Protein AF-A0A5D2Q0L9-F1 (afdb_monomer)

Solvent-accessible surface area (backbone atoms only — not comparable to full-atom values): 6930 Å² total; per-residue (Å²): 130,83,54,75,60,53,60,51,21,51,54,50,33,52,55,51,53,53,49,56,69,64,43,80,81,58,96,72,88,85,66,66,74,67,60,72,71,44,56,70,69,55,52,52,52,51,48,35,54,51,36,43,51,46,50,54,54,55,56,68,32,72,70,46,37,52,52,50,48,52,51,51,50,52,52,46,62,64,48,70,70,57,79,81,79,84,85,81,45,91,82,41,83,88,64,48,57,90,74,60,59,72,94,75,59,69,80,81,80,82,126

Foldseek 3Di:
DDDPQLVVLVVVLVVVLVVVVVCPPPPDDDPPPPVVPDDSVVSSVVSSVVSSVVSVVQCPPPVNVVVVVVVVVVVVVVCVPVPPDDDDDCPDPPDHPVVDDPVNDDPPDDD

Structure (mmCIF, N/CA/C/O backbone):
data_AF-A0A5D2Q0L9-F1
#
_entry.id   AF-A0A5D2Q0L9-F1
#
loop_
_atom_site.group_PDB
_atom_site.id
_atom_site.type_symbol
_atom_site.label_atom_id
_atom_site.label_alt_id
_atom_site.label_comp_id
_atom_site.label_asym_id
_atom_site.label_entity_id
_atom_site.label_seq_id
_atom_site.pdbx_PDB_ins_code
_atom_site.Cartn_x
_atom_site.Cartn_y
_atom_site.Cartn_z
_atom_site.occupancy
_atom_site.B_iso_or_equiv
_atom_site.auth_seq_id
_atom_site.auth_comp_id
_atom_site.auth_asym_id
_atom_site.auth_atom_id
_atom_site.pdbx_PDB_model_num
ATOM 1 N N . MET A 1 1 ? 4.403 -14.313 7.072 1.00 41.31 1 MET A N 1
ATOM 2 C CA . MET A 1 1 ? 3.489 -13.152 7.032 1.00 41.31 1 MET A CA 1
ATOM 3 C C . MET A 1 1 ? 4.179 -12.087 6.202 1.00 41.31 1 MET A C 1
ATOM 5 O O . MET A 1 1 ? 5.237 -11.638 6.617 1.00 41.31 1 MET A O 1
ATOM 9 N N . ALA A 1 2 ? 3.686 -11.788 4.998 1.00 47.69 2 ALA A N 1
ATOM 10 C CA . ALA A 1 2 ? 4.291 -10.752 4.162 1.00 47.69 2 ALA A CA 1
ATOM 11 C C . ALA A 1 2 ? 4.197 -9.409 4.896 1.00 47.69 2 ALA A C 1
ATOM 13 O O . ALA A 1 2 ? 3.126 -9.050 5.389 1.00 47.69 2 ALA A O 1
ATOM 14 N N . HIS A 1 3 ? 5.312 -8.693 5.016 1.00 67.50 3 HIS A N 1
ATOM 15 C CA . HIS A 1 3 ? 5.290 -7.369 5.625 1.00 67.50 3 HIS A CA 1
ATOM 16 C C . HIS A 1 3 ? 4.474 -6.448 4.700 1.00 67.50 3 HIS A C 1
ATOM 18 O O . HIS A 1 3 ? 4.724 -6.459 3.496 1.00 67.50 3 HIS A O 1
ATOM 24 N N . PRO A 1 4 ? 3.514 -5.646 5.197 1.00 76.44 4 PRO A N 1
ATOM 25 C CA . PRO A 1 4 ? 2.666 -4.797 4.348 1.00 76.44 4 PRO A CA 1
ATOM 26 C C . PRO A 1 4 ? 3.476 -3.887 3.405 1.00 76.44 4 PRO A C 1
ATOM 28 O O . PRO A 1 4 ? 3.060 -3.619 2.281 1.00 76.44 4 PRO A O 1
ATOM 31 N N . LEU A 1 5 ? 4.690 -3.512 3.817 1.00 83.50 5 LEU A N 1
ATOM 32 C CA . LEU A 1 5 ? 5.646 -2.753 3.013 1.00 83.50 5 LEU A CA 1
ATOM 33 C C . LEU A 1 5 ? 6.159 -3.516 1.779 1.00 83.50 5 LEU A C 1
ATOM 35 O O . LEU A 1 5 ? 6.398 -2.896 0.748 1.00 83.50 5 LEU A O 1
ATOM 39 N N . GLN A 1 6 ? 6.307 -4.842 1.858 1.00 85.88 6 GLN A N 1
ATOM 40 C CA . GLN A 1 6 ? 6.757 -5.673 0.735 1.00 85.88 6 GLN A CA 1
ATOM 41 C C . GLN A 1 6 ? 5.704 -5.730 -0.370 1.00 85.88 6 GLN A C 1
ATOM 43 O O . GLN A 1 6 ? 6.040 -5.603 -1.542 1.00 85.88 6 GLN A O 1
ATOM 48 N N . VAL A 1 7 ? 4.421 -5.852 -0.010 1.00 89.56 7 VAL A N 1
ATOM 49 C CA . VAL A 1 7 ? 3.323 -5.861 -0.994 1.00 89.56 7 VAL A CA 1
ATOM 50 C C . VAL A 1 7 ? 3.294 -4.547 -1.776 1.00 89.56 7 VAL A C 1
ATOM 52 O O . VAL A 1 7 ? 3.135 -4.546 -2.995 1.00 89.56 7 VAL A O 1
ATOM 55 N N . TRP A 1 8 ? 3.511 -3.428 -1.083 1.00 89.31 8 TRP A N 1
ATOM 56 C CA . TRP A 1 8 ? 3.571 -2.110 -1.706 1.00 89.31 8 TRP A CA 1
ATOM 57 C C . TRP A 1 8 ? 4.808 -1.977 -2.596 1.00 89.31 8 TRP A C 1
ATOM 59 O O . TRP A 1 8 ? 4.674 -1.623 -3.765 1.00 89.31 8 TRP A O 1
ATOM 69 N N . ALA A 1 9 ? 5.994 -2.321 -2.088 1.00 92.31 9 ALA A N 1
ATOM 70 C CA . ALA A 1 9 ? 7.235 -2.268 -2.858 1.00 92.31 9 ALA A CA 1
ATOM 71 C C . ALA A 1 9 ? 7.141 -3.074 -4.163 1.00 92.31 9 ALA A C 1
ATOM 73 O O . ALA A 1 9 ? 7.451 -2.543 -5.227 1.00 92.31 9 ALA A O 1
ATOM 74 N N . VAL A 1 10 ? 6.631 -4.306 -4.101 1.00 92.44 10 VAL A N 1
ATOM 75 C CA . VAL A 1 10 ? 6.429 -5.161 -5.280 1.00 92.44 10 VAL A CA 1
ATOM 76 C C . VAL A 1 10 ? 5.413 -4.546 -6.246 1.00 92.44 10 VAL A C 1
ATOM 78 O O . VAL A 1 10 ? 5.683 -4.468 -7.443 1.00 92.44 10 VAL A O 1
ATOM 81 N N . GLY A 1 11 ? 4.274 -4.045 -5.757 1.00 93.62 11 GLY A N 1
ATOM 82 C CA . GLY A 1 11 ? 3.259 -3.415 -6.609 1.00 93.62 11 GLY A CA 1
ATOM 83 C C . GLY A 1 11 ? 3.790 -2.200 -7.379 1.00 93.62 11 GLY A C 1
ATOM 84 O O . GLY A 1 11 ? 3.581 -2.080 -8.590 1.00 93.62 11 GLY A O 1
ATOM 85 N N . PHE A 1 12 ? 4.539 -1.325 -6.702 1.00 93.25 12 PHE A N 1
ATOM 86 C CA . PHE A 1 12 ? 5.187 -0.178 -7.342 1.00 93.25 12 PHE A CA 1
ATOM 87 C C . PHE A 1 12 ? 6.318 -0.600 -8.288 1.00 93.25 12 PHE A C 1
ATOM 89 O O . PHE A 1 12 ? 6.427 -0.028 -9.373 1.00 93.25 12 PHE A O 1
ATOM 96 N N . ALA A 1 13 ? 7.118 -1.613 -7.933 1.00 92.88 13 ALA A N 1
ATOM 97 C CA . ALA A 1 13 ? 8.173 -2.135 -8.800 1.00 92.88 13 ALA A CA 1
ATOM 98 C C . ALA A 1 13 ? 7.590 -2.631 -10.128 1.00 92.88 13 ALA A C 1
ATOM 100 O O . ALA A 1 13 ? 8.044 -2.214 -11.191 1.00 92.88 13 ALA A O 1
ATOM 101 N N . VAL A 1 14 ? 6.512 -3.422 -10.077 1.00 94.00 14 VAL A N 1
ATOM 102 C CA . VAL A 1 14 ? 5.805 -3.914 -11.269 1.00 94.00 14 VAL A CA 1
ATOM 103 C C . VAL A 1 14 ? 5.294 -2.756 -12.131 1.00 94.00 14 VAL A C 1
ATOM 105 O O . VAL A 1 14 ? 5.480 -2.767 -13.348 1.00 94.00 14 VAL A O 1
ATOM 108 N N . ALA A 1 15 ? 4.680 -1.733 -11.529 1.00 93.06 15 ALA A N 1
ATOM 109 C CA . ALA A 1 15 ? 4.171 -0.577 -12.268 1.00 93.06 15 ALA A CA 1
ATOM 110 C C . ALA A 1 15 ? 5.293 0.229 -12.953 1.00 93.06 15 ALA A C 1
ATOM 112 O O . ALA A 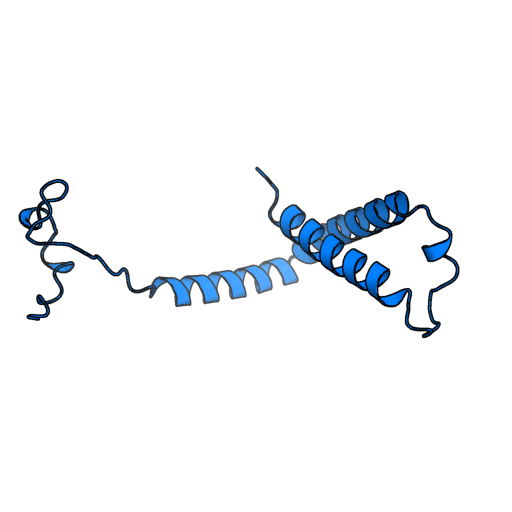1 15 ? 5.147 0.630 -14.112 1.00 93.06 15 ALA A O 1
ATOM 113 N N . ILE A 1 16 ? 6.420 0.439 -12.265 1.00 89.56 16 ILE A N 1
ATOM 114 C CA . ILE A 1 16 ? 7.588 1.153 -12.800 1.00 89.56 16 ILE A CA 1
ATOM 115 C C . ILE A 1 16 ? 8.235 0.351 -13.929 1.00 89.56 16 ILE A C 1
ATOM 117 O O . ILE A 1 16 ? 8.439 0.897 -15.012 1.00 89.56 16 ILE A O 1
ATOM 121 N N . LEU A 1 17 ? 8.498 -0.941 -13.720 1.00 88.62 17 LEU A N 1
ATOM 122 C CA . LEU A 1 17 ? 9.098 -1.819 -14.730 1.00 88.62 17 LEU A CA 1
ATOM 123 C C . LEU A 1 17 ? 8.208 -1.927 -15.973 1.00 88.62 17 LEU A C 1
ATOM 125 O O . LEU A 1 17 ? 8.695 -1.827 -17.098 1.00 88.62 17 LEU A O 1
ATOM 129 N N . LYS A 1 18 ? 6.885 -2.022 -15.787 1.00 89.00 18 LYS A N 1
ATOM 130 C CA . LYS A 1 18 ? 5.917 -1.989 -16.890 1.00 89.00 18 LYS A CA 1
ATOM 131 C C . LYS A 1 18 ? 5.987 -0.678 -17.676 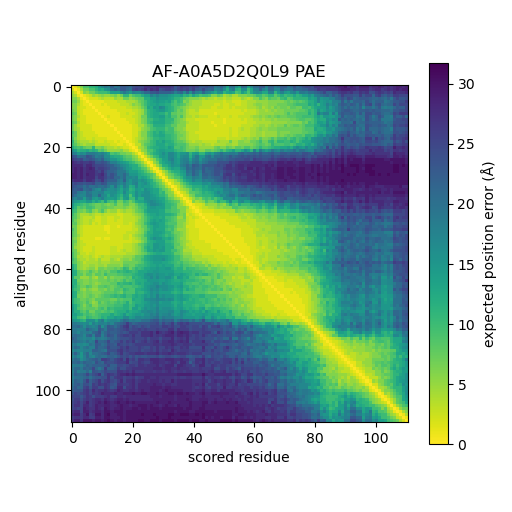1.00 89.00 18 LYS A C 1
ATOM 133 O O . LYS A 1 18 ? 5.949 -0.705 -18.905 1.00 89.00 18 LYS A O 1
ATOM 138 N N . LYS A 1 19 ? 6.101 0.465 -16.990 1.00 86.31 19 LYS A N 1
ATOM 139 C CA . LYS A 1 19 ? 6.228 1.777 -17.639 1.00 86.31 19 LYS A CA 1
ATOM 140 C C . LYS A 1 19 ? 7.536 1.897 -18.420 1.00 86.31 19 LYS A C 1
ATOM 142 O O . LYS A 1 19 ? 7.509 2.396 -19.541 1.00 86.31 19 LYS A O 1
ATOM 147 N N . LEU A 1 20 ? 8.647 1.427 -17.852 1.00 79.69 20 LEU A N 1
ATOM 148 C CA . LEU A 1 20 ? 9.949 1.419 -18.521 1.00 79.69 2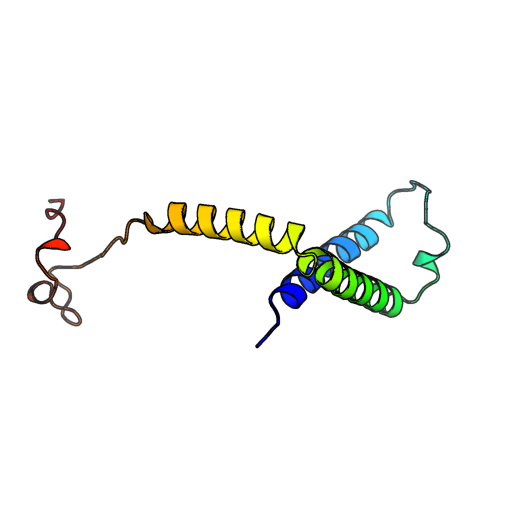0 LEU A CA 1
ATOM 149 C C . LEU A 1 20 ? 9.886 0.588 -19.805 1.00 79.69 20 LEU A C 1
ATOM 151 O O . LEU A 1 20 ? 10.184 1.116 -20.866 1.00 79.69 20 LEU A O 1
ATOM 155 N N . ASN A 1 21 ? 9.351 -0.634 -19.742 1.00 75.56 21 ASN A N 1
ATOM 156 C CA . ASN A 1 21 ? 9.200 -1.490 -20.923 1.00 75.56 21 ASN A CA 1
ATOM 157 C C . ASN A 1 21 ? 8.255 -0.910 -21.991 1.00 75.56 21 ASN A C 1
ATOM 159 O O . ASN A 1 21 ? 8.443 -1.157 -23.180 1.00 75.56 21 ASN A O 1
ATOM 163 N N . SER A 1 22 ? 7.250 -0.123 -21.595 1.00 73.19 22 SER A N 1
ATOM 164 C CA . SER A 1 22 ? 6.339 0.547 -22.532 1.00 73.19 22 SER A CA 1
ATOM 165 C C . SER A 1 22 ? 6.958 1.766 -23.228 1.00 73.19 22 SER A C 1
ATOM 167 O O . SER A 1 22 ? 6.500 2.133 -24.309 1.00 73.19 22 SER A O 1
ATOM 169 N N . ASN A 1 23 ? 7.957 2.420 -22.624 1.00 61.69 23 ASN A N 1
ATOM 170 C CA . ASN A 1 23 ? 8.543 3.663 -23.140 1.00 61.69 23 ASN A CA 1
ATOM 171 C C . ASN A 1 23 ? 9.667 3.427 -24.165 1.00 61.69 23 ASN A C 1
ATOM 173 O O . ASN A 1 23 ? 10.125 4.378 -24.791 1.00 61.69 23 ASN A O 1
ATOM 177 N N . ASN A 1 24 ? 10.037 2.168 -24.417 1.00 57.12 24 ASN A N 1
ATOM 178 C CA . ASN A 1 24 ? 11.038 1.756 -25.412 1.00 57.12 24 ASN A CA 1
ATOM 179 C C . ASN A 1 24 ? 10.675 2.163 -26.862 1.00 57.12 24 ASN A C 1
ATOM 181 O O . ASN A 1 24 ? 11.497 2.033 -27.764 1.00 57.12 24 ASN A O 1
ATOM 185 N N . GLY A 1 25 ? 9.449 2.650 -27.103 1.00 51.22 25 GLY A N 1
ATOM 186 C CA . GLY A 1 25 ? 9.007 3.230 -28.378 1.00 51.22 25 GLY A CA 1
ATOM 187 C C . GLY A 1 25 ? 9.004 4.766 -28.444 1.00 51.22 25 GLY A C 1
ATOM 188 O O . GLY A 1 25 ? 8.839 5.314 -29.532 1.00 51.22 25 GLY A O 1
ATOM 189 N N . SER A 1 26 ? 9.184 5.483 -27.326 1.00 51.22 26 SER A N 1
ATOM 190 C CA . SER A 1 26 ? 9.080 6.949 -27.272 1.00 51.22 26 SER A CA 1
ATOM 191 C C . SER A 1 26 ? 10.410 7.588 -26.886 1.00 51.22 26 SER A C 1
ATOM 193 O O . SER A 1 26 ? 10.831 7.578 -25.734 1.00 51.22 26 SER A O 1
ATOM 195 N N . LYS A 1 27 ? 11.046 8.193 -27.889 1.00 50.47 27 LY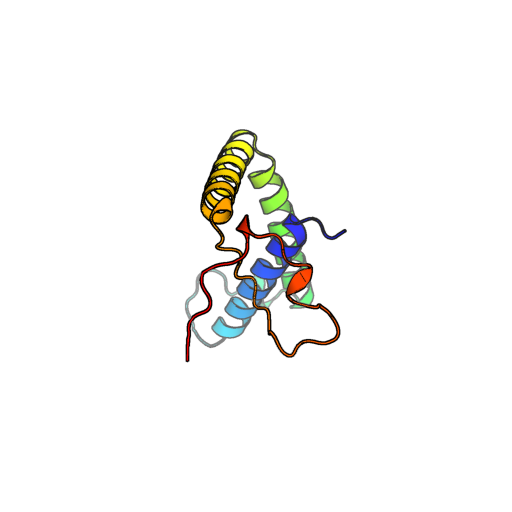S A N 1
ATOM 196 C CA . LYS A 1 27 ? 12.287 8.966 -27.808 1.00 50.47 27 LYS A CA 1
ATOM 197 C C . LYS A 1 27 ? 12.073 10.245 -26.985 1.00 50.47 27 LYS A C 1
ATOM 199 O O . LYS A 1 27 ? 11.865 11.314 -27.548 1.00 50.47 27 LYS A O 1
ATOM 204 N N . ASN A 1 28 ? 12.121 10.171 -25.662 1.00 47.09 28 ASN A N 1
ATOM 205 C CA . ASN A 1 28 ? 12.312 11.349 -24.819 1.00 47.09 28 ASN A CA 1
ATOM 206 C C . ASN A 1 28 ? 13.484 11.115 -23.867 1.00 47.09 28 ASN A C 1
ATOM 208 O O . ASN A 1 28 ? 13.370 10.519 -22.800 1.00 47.09 28 ASN A O 1
ATOM 212 N N . GLY A 1 29 ? 14.645 11.584 -24.328 1.00 51.66 29 GLY A N 1
ATOM 213 C CA . GLY A 1 29 ? 15.907 11.505 -23.621 1.00 51.66 29 GLY A CA 1
ATOM 214 C C . GLY A 1 29 ? 15.861 12.251 -22.295 1.00 51.66 29 GLY A C 1
ATOM 215 O O . GLY A 1 29 ? 15.681 13.465 -22.256 1.00 51.66 29 GLY A O 1
ATOM 216 N N . TRP A 1 30 ? 16.087 11.507 -21.219 1.00 48.56 30 TRP A N 1
ATOM 217 C CA . TRP A 1 30 ? 16.713 12.047 -20.012 1.00 48.56 30 TRP A CA 1
ATOM 218 C C . TRP A 1 30 ? 17.540 10.997 -19.244 1.00 48.56 30 TRP A C 1
ATOM 220 O O . TRP A 1 30 ? 18.395 11.368 -18.451 1.00 48.56 30 TRP A O 1
ATOM 230 N N . THR A 1 31 ? 17.394 9.692 -19.515 1.00 50.25 31 THR A N 1
ATOM 231 C CA . THR A 1 31 ? 18.092 8.637 -18.737 1.00 50.25 31 THR A CA 1
ATOM 232 C C . THR A 1 31 ? 18.410 7.360 -19.535 1.00 50.25 31 THR A C 1
ATOM 234 O O . THR A 1 31 ? 18.566 6.280 -18.969 1.00 50.25 31 THR A O 1
ATOM 237 N N . ASP A 1 32 ? 18.507 7.458 -20.861 1.00 53.81 32 ASP A N 1
ATOM 238 C CA . ASP A 1 32 ? 18.330 6.293 -21.741 1.00 53.81 32 ASP A CA 1
ATOM 239 C C . ASP A 1 32 ? 19.571 5.388 -21.912 1.00 53.81 32 ASP A C 1
ATOM 241 O O . ASP A 1 32 ? 19.454 4.221 -22.264 1.00 53.81 32 ASP A O 1
ATOM 245 N N . SER A 1 33 ? 20.783 5.870 -21.619 1.00 54.19 33 SER A N 1
ATOM 246 C CA . SER A 1 33 ? 22.014 5.115 -21.921 1.00 54.19 33 SER A CA 1
ATOM 247 C C . SER A 1 33 ? 22.487 4.174 -20.807 1.00 54.19 33 SER A C 1
ATOM 249 O O . SER A 1 33 ? 23.139 3.169 -21.093 1.00 54.19 33 SER A O 1
ATOM 251 N N . THR A 1 34 ? 22.171 4.462 -19.541 1.00 54.81 34 THR A N 1
ATOM 252 C CA . THR A 1 34 ? 22.675 3.664 -18.407 1.00 54.81 34 THR A CA 1
ATOM 253 C C . THR A 1 34 ? 21.746 2.502 -18.058 1.00 54.81 34 THR A C 1
ATOM 255 O O . THR A 1 34 ? 22.228 1.415 -17.748 1.00 54.81 34 THR A O 1
ATOM 258 N N . LEU A 1 35 ? 20.423 2.700 -18.141 1.00 54.88 35 LEU A N 1
ATOM 259 C CA . LEU A 1 35 ? 19.445 1.658 -17.805 1.00 54.88 35 LEU A CA 1
ATOM 260 C C . LEU A 1 35 ? 19.264 0.620 -18.915 1.00 54.88 35 LEU A C 1
ATOM 262 O O . LEU A 1 35 ? 19.104 -0.552 -18.598 1.00 54.88 35 LEU A O 1
ATOM 266 N N . GLN A 1 36 ? 19.365 1.011 -20.191 1.00 55.56 36 GLN A N 1
ATOM 267 C CA . GLN A 1 36 ? 19.318 0.056 -21.308 1.00 55.56 36 GLN A CA 1
ATOM 268 C C . GLN A 1 36 ? 20.532 -0.888 -21.347 1.00 55.56 36 GLN A C 1
ATOM 270 O O . GLN A 1 36 ? 20.471 -1.948 -21.963 1.00 55.56 36 GLN A O 1
ATOM 275 N N . LYS A 1 37 ? 21.646 -0.502 -20.708 1.00 55.25 37 LYS A N 1
ATOM 276 C CA . LYS A 1 37 ? 22.885 -1.290 -20.670 1.00 55.25 37 LYS A CA 1
ATOM 277 C C . LYS A 1 37 ? 22.921 -2.293 -19.511 1.00 55.25 37 LYS A C 1
ATOM 279 O O . LYS A 1 37 ? 23.754 -3.196 -19.519 1.00 55.25 37 LYS A O 1
ATOM 284 N N . LEU A 1 38 ? 22.048 -2.128 -18.516 1.00 62.38 38 LEU A N 1
ATOM 285 C CA . LEU A 1 38 ? 21.899 -3.080 -17.421 1.00 62.38 38 LEU A CA 1
ATOM 286 C C . LEU A 1 38 ? 21.018 -4.246 -17.871 1.00 62.38 38 LEU A C 1
ATOM 288 O O . LEU A 1 38 ? 20.008 -4.054 -18.542 1.00 62.38 38 LEU A O 1
ATOM 292 N N . GLU A 1 39 ? 21.386 -5.457 -17.460 1.00 73.31 39 GLU A N 1
ATOM 293 C CA . GLU A 1 39 ? 20.548 -6.632 -17.676 1.00 73.31 39 GLU A CA 1
ATOM 294 C C . GLU A 1 39 ? 19.148 -6.390 -17.067 1.00 73.31 39 GLU A C 1
ATOM 296 O O . GLU A 1 39 ? 19.079 -5.901 -15.934 1.00 73.31 39 GLU A O 1
ATOM 301 N N . PRO A 1 40 ? 18.035 -6.716 -17.755 1.00 71.00 40 PRO A N 1
ATOM 302 C CA . PRO A 1 40 ? 16.684 -6.473 -17.240 1.00 71.00 40 PRO A CA 1
ATOM 303 C C . PRO A 1 40 ? 16.446 -7.008 -15.819 1.00 71.00 40 PRO A C 1
ATOM 305 O O . PRO A 1 40 ? 15.789 -6.344 -15.017 1.00 71.00 40 PRO A O 1
ATOM 308 N N . GLN A 1 41 ? 17.057 -8.148 -15.476 1.00 78.50 41 GLN A N 1
ATOM 309 C CA . GLN A 1 41 ? 17.012 -8.723 -14.126 1.00 78.50 41 GLN A CA 1
ATOM 310 C C . GLN A 1 41 ? 17.692 -7.818 -13.086 1.00 78.50 41 GLN A C 1
ATOM 312 O O . GLN A 1 41 ? 17.202 -7.659 -11.971 1.00 78.50 41 GLN A O 1
ATOM 317 N N . MET A 1 42 ? 18.793 -7.158 -13.452 1.00 83.44 42 MET A N 1
ATOM 318 C CA . MET A 1 42 ? 19.497 -6.223 -12.573 1.00 83.44 42 MET A CA 1
ATOM 319 C C . MET A 1 42 ? 18.657 -4.968 -12.309 1.00 83.44 42 MET A C 1
ATOM 321 O O . MET A 1 42 ? 18.633 -4.465 -11.187 1.00 83.44 42 MET A O 1
ATOM 325 N N . VAL A 1 43 ? 17.939 -4.471 -13.322 1.00 85.56 43 VAL A N 1
ATOM 326 C CA . VAL A 1 43 ? 17.035 -3.320 -13.168 1.00 85.56 43 VAL A CA 1
ATOM 327 C C . VAL A 1 43 ? 15.896 -3.656 -12.209 1.00 85.56 43 VAL A C 1
ATOM 329 O O . VAL A 1 43 ? 15.606 -2.865 -11.313 1.00 85.56 43 VAL A O 1
ATOM 332 N N . GLU A 1 44 ? 15.286 -4.833 -12.353 1.00 87.50 44 GLU A N 1
ATOM 333 C CA . GLU A 1 44 ? 14.229 -5.307 -11.456 1.00 87.50 44 GLU A CA 1
ATOM 334 C C . GLU A 1 44 ? 14.704 -5.380 -10.001 1.00 87.50 44 GLU A C 1
ATOM 336 O O . GLU A 1 44 ? 14.069 -4.798 -9.116 1.00 87.50 44 GLU A O 1
ATOM 341 N N . VAL A 1 45 ? 15.862 -6.002 -9.762 1.00 91.44 45 VAL A N 1
ATOM 342 C CA . VAL A 1 45 ? 16.448 -6.120 -8.419 1.00 91.44 45 VAL A CA 1
ATOM 343 C C . VAL A 1 45 ? 16.744 -4.744 -7.819 1.00 91.44 45 VAL A C 1
ATOM 345 O O . VAL A 1 45 ? 16.404 -4.487 -6.663 1.00 91.44 45 VAL A O 1
ATOM 348 N N . VAL A 1 46 ? 17.338 -3.832 -8.593 1.00 92.31 46 VAL A N 1
ATOM 349 C CA . VAL A 1 46 ? 17.679 -2.481 -8.120 1.00 92.31 46 VAL A CA 1
ATOM 350 C C . VAL A 1 46 ? 16.427 -1.667 -7.801 1.00 92.31 46 VAL A C 1
ATOM 352 O O . VAL A 1 46 ? 16.384 -0.998 -6.765 1.00 92.31 46 VAL A O 1
ATOM 355 N N . VAL A 1 47 ? 15.403 -1.717 -8.657 1.00 92.06 47 VAL A N 1
ATOM 356 C CA . VAL A 1 47 ? 14.139 -0.999 -8.441 1.00 92.06 47 VAL A CA 1
ATOM 357 C C . VAL A 1 47 ? 13.440 -1.526 -7.191 1.00 92.06 47 VAL A C 1
ATOM 359 O O . VAL A 1 47 ? 13.063 -0.729 -6.328 1.00 92.06 47 VAL A O 1
ATOM 362 N N . LEU A 1 48 ? 13.317 -2.848 -7.056 1.00 92.75 48 LEU A N 1
ATOM 363 C CA . LEU A 1 48 ? 12.664 -3.464 -5.905 1.00 92.75 48 LEU A CA 1
ATOM 364 C C . LEU A 1 48 ? 13.401 -3.132 -4.602 1.00 92.75 48 LEU A C 1
ATOM 366 O O . LEU A 1 48 ? 12.785 -2.613 -3.672 1.00 92.75 48 LEU A O 1
ATOM 370 N N . ALA A 1 49 ? 14.723 -3.327 -4.557 1.00 92.44 49 ALA A N 1
ATOM 371 C CA . ALA A 1 49 ? 15.530 -3.030 -3.373 1.00 92.44 49 ALA A CA 1
ATOM 372 C C . ALA A 1 49 ? 15.472 -1.541 -2.985 1.00 92.44 49 ALA A C 1
ATOM 374 O O . ALA A 1 49 ? 15.427 -1.194 -1.800 1.00 92.44 49 ALA A O 1
ATOM 375 N N . SER A 1 50 ? 15.438 -0.644 -3.977 1.00 93.44 50 SER A N 1
ATOM 376 C CA . SER A 1 50 ? 15.297 0.796 -3.741 1.00 93.44 50 SER A CA 1
ATOM 377 C C . SER A 1 50 ? 13.945 1.137 -3.120 1.00 93.44 50 SER A C 1
ATOM 379 O O . SER A 1 50 ? 13.893 1.904 -2.158 1.00 93.44 50 SER A O 1
ATOM 381 N N . LEU A 1 51 ? 12.858 0.548 -3.627 1.00 94.19 51 LEU A N 1
ATOM 382 C CA . LEU A 1 51 ? 11.509 0.758 -3.101 1.00 94.19 51 LEU A CA 1
ATOM 383 C C . LEU A 1 51 ? 11.349 0.182 -1.695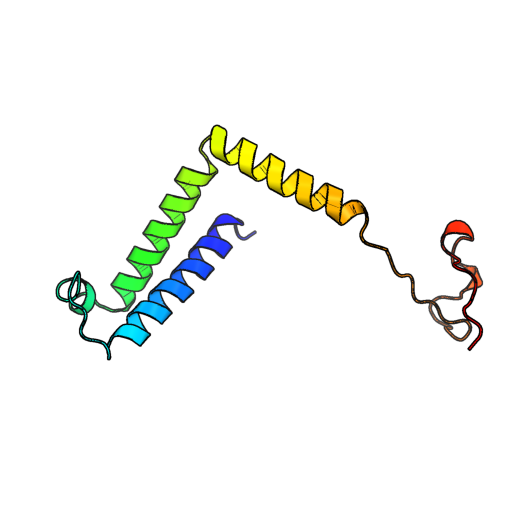 1.00 94.19 51 LEU A C 1
ATOM 385 O O . LEU A 1 51 ? 10.818 0.866 -0.824 1.00 94.19 51 LEU A O 1
ATOM 389 N N . GLU A 1 52 ? 11.847 -1.027 -1.435 1.00 92.25 52 GLU A N 1
ATOM 390 C CA . GLU A 1 52 ? 11.819 -1.616 -0.092 1.00 92.25 52 GLU A CA 1
ATOM 391 C C . GLU A 1 52 ? 12.544 -0.727 0.923 1.00 92.25 52 GLU A C 1
ATOM 393 O O . GLU A 1 52 ? 12.018 -0.445 2.005 1.00 92.25 52 GLU A O 1
ATOM 398 N N . LYS A 1 53 ? 13.728 -0.218 0.560 1.00 91.81 53 LYS A N 1
ATOM 399 C CA . LYS A 1 53 ? 14.494 0.697 1.412 1.00 91.81 53 LYS A CA 1
ATOM 400 C C . LYS A 1 53 ? 13.783 2.037 1.601 1.00 91.81 53 LYS A C 1
ATOM 402 O O . LYS A 1 5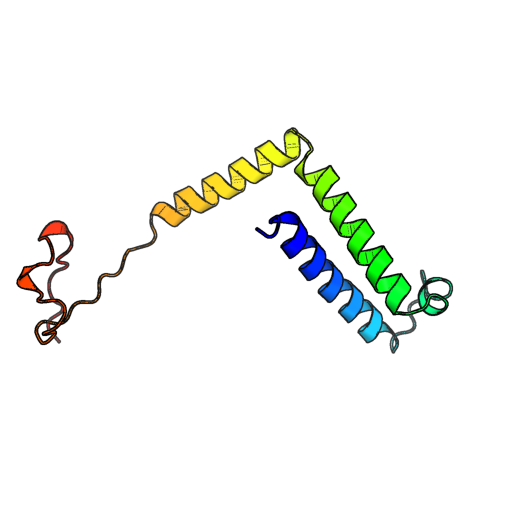3 ? 13.758 2.548 2.721 1.00 91.81 53 LYS A O 1
ATOM 407 N N . PHE A 1 54 ? 13.189 2.585 0.542 1.00 91.12 54 PHE A N 1
ATOM 408 C CA . PHE A 1 54 ? 12.412 3.822 0.591 1.00 91.12 54 PHE A CA 1
ATOM 409 C C . PHE A 1 54 ? 11.207 3.692 1.522 1.00 91.12 54 PHE A C 1
ATOM 411 O O . PHE A 1 54 ? 11.076 4.479 2.456 1.00 91.12 54 PHE A O 1
ATOM 418 N N . PHE A 1 55 ? 10.365 2.674 1.328 1.00 89.12 55 PHE A N 1
ATOM 419 C CA . PHE A 1 55 ? 9.190 2.460 2.169 1.00 89.12 55 PHE A CA 1
ATOM 420 C C . PHE A 1 55 ? 9.581 2.198 3.617 1.00 89.12 55 PHE A C 1
ATOM 422 O O . PHE A 1 55 ? 8.962 2.757 4.518 1.00 89.12 55 PHE A O 1
ATOM 429 N N . LYS A 1 56 ? 10.648 1.427 3.855 1.00 87.69 56 LYS A N 1
ATOM 430 C CA . LYS A 1 56 ? 11.173 1.221 5.207 1.00 87.69 56 LYS A CA 1
ATOM 431 C C . LYS A 1 56 ? 11.607 2.533 5.856 1.00 87.69 56 LYS A C 1
ATOM 433 O O . LYS A 1 56 ? 11.344 2.730 7.032 1.00 87.69 56 LYS A O 1
ATOM 438 N N . TYR A 1 57 ? 12.271 3.422 5.124 1.00 88.56 57 TYR A N 1
ATOM 439 C CA . TYR A 1 57 ? 12.738 4.692 5.675 1.00 88.56 57 TYR A CA 1
ATOM 440 C C . TYR A 1 57 ? 11.592 5.685 5.905 1.00 88.56 57 TYR A C 1
ATOM 442 O O . TYR A 1 57 ? 11.472 6.248 6.990 1.00 88.56 57 TYR A O 1
ATOM 450 N N . VAL A 1 58 ? 10.724 5.870 4.908 1.00 86.25 58 VAL A N 1
ATOM 451 C CA . VAL A 1 58 ? 9.627 6.846 4.954 1.00 86.25 58 VAL A CA 1
ATOM 452 C C . VAL A 1 58 ? 8.569 6.455 5.977 1.00 86.25 58 VAL A C 1
ATOM 454 O O . VAL A 1 58 ? 8.136 7.305 6.748 1.00 86.25 58 VAL A O 1
ATOM 457 N N . LEU A 1 59 ? 8.171 5.182 6.028 1.00 79.19 59 LEU A N 1
ATOM 458 C CA . LEU A 1 59 ? 7.121 4.730 6.946 1.00 79.19 59 LEU A CA 1
ATOM 459 C C . LEU A 1 59 ? 7.613 4.582 8.389 1.00 79.19 59 LEU A C 1
ATOM 461 O O . LEU A 1 59 ? 6.794 4.573 9.299 1.00 79.19 59 LEU A O 1
ATOM 465 N N . ASN A 1 60 ? 8.928 4.505 8.604 1.00 82.44 60 ASN A N 1
ATOM 466 C CA . ASN A 1 60 ? 9.527 4.446 9.937 1.00 82.44 60 ASN A CA 1
ATOM 467 C C . ASN A 1 60 ? 9.931 5.836 10.468 1.00 82.44 60 ASN A C 1
ATOM 469 O O . ASN A 1 60 ? 10.549 5.934 11.528 1.00 82.44 60 ASN A O 1
ATOM 473 N N . MET A 1 61 ? 9.610 6.920 9.746 1.00 88.06 61 MET A N 1
ATOM 474 C CA . MET A 1 61 ? 9.701 8.270 10.301 1.00 88.06 61 MET A CA 1
ATOM 475 C C . MET A 1 61 ? 8.533 8.514 11.268 1.00 88.06 61 MET A C 1
ATOM 477 O O . MET A 1 61 ? 7.383 8.369 10.848 1.00 88.06 61 MET A O 1
ATOM 481 N N . PRO A 1 62 ? 8.778 8.987 12.506 1.00 84.00 62 PRO A N 1
ATOM 482 C CA . PRO A 1 62 ? 7.726 9.164 13.514 1.00 84.00 62 PRO A CA 1
ATOM 483 C C . PRO A 1 62 ? 6.580 10.070 13.049 1.00 84.00 62 PRO A C 1
ATOM 485 O O . PRO A 1 62 ? 5.408 9.834 13.340 1.00 84.00 62 PRO A O 1
ATOM 488 N N . GLU A 1 63 ? 6.912 11.121 12.296 1.00 86.25 63 GLU A N 1
ATOM 489 C CA . GLU A 1 63 ? 5.920 12.054 11.768 1.00 86.25 63 GLU A CA 1
ATOM 490 C C . GLU A 1 63 ? 5.019 11.400 10.713 1.00 86.25 63 GLU A C 1
ATOM 492 O O . GLU A 1 63 ? 3.803 11.608 10.723 1.00 86.25 63 GLU A O 1
ATOM 497 N N . MET A 1 64 ? 5.611 10.603 9.819 1.00 84.12 64 MET A N 1
ATOM 498 C CA . MET A 1 64 ? 4.883 9.895 8.770 1.00 84.12 64 MET A CA 1
ATOM 499 C C . MET A 1 64 ? 4.052 8.759 9.346 1.00 84.12 64 MET A C 1
ATOM 501 O O . MET A 1 64 ? 2.895 8.624 8.963 1.00 84.12 64 MET A O 1
ATOM 505 N N . GLU A 1 65 ? 4.590 7.997 10.301 1.00 83.38 65 GLU A N 1
ATOM 506 C CA . GLU A 1 65 ? 3.846 6.940 10.983 1.00 83.38 65 GLU A CA 1
ATOM 507 C C . GLU A 1 65 ? 2.595 7.513 11.660 1.00 83.38 65 GLU A C 1
ATOM 509 O O . GLU A 1 65 ? 1.495 6.995 11.471 1.00 83.38 65 GLU A O 1
ATOM 514 N N . ARG A 1 66 ? 2.732 8.638 12.377 1.00 88.31 66 ARG A N 1
ATOM 515 C CA . ARG A 1 66 ? 1.598 9.308 13.027 1.00 88.31 66 ARG A CA 1
ATOM 516 C C . ARG A 1 66 ? 0.543 9.764 12.018 1.00 88.31 66 ARG A C 1
ATOM 518 O O . ARG A 1 66 ? -0.644 9.559 12.255 1.00 88.31 66 ARG A O 1
ATOM 525 N N . LYS A 1 67 ? 0.954 10.386 10.906 1.00 89.06 67 LYS A N 1
ATOM 526 C CA . LYS A 1 67 ? 0.023 10.840 9.855 1.00 89.06 67 LYS A CA 1
ATOM 527 C C . LYS A 1 67 ? -0.664 9.665 9.167 1.00 89.06 67 LYS A C 1
ATOM 529 O O . LYS A 1 67 ? -1.871 9.704 8.965 1.00 89.06 67 LYS A O 1
ATOM 534 N N . PHE A 1 68 ? 0.095 8.628 8.827 1.00 85.94 68 PHE A N 1
ATOM 535 C CA . PHE A 1 68 ? -0.432 7.427 8.195 1.00 85.94 68 PHE A CA 1
ATOM 536 C C . PHE A 1 68 ? -1.456 6.746 9.097 1.00 85.94 68 PHE A C 1
ATOM 538 O O . PHE A 1 68 ? -2.567 6.478 8.654 1.00 85.94 68 PHE A O 1
ATOM 545 N N . ARG A 1 69 ? -1.121 6.557 10.378 1.00 86.12 69 ARG A N 1
ATOM 546 C CA . ARG A 1 69 ? -2.039 6.015 11.378 1.00 86.12 69 ARG A CA 1
ATOM 547 C C . ARG A 1 69 ? -3.303 6.863 11.493 1.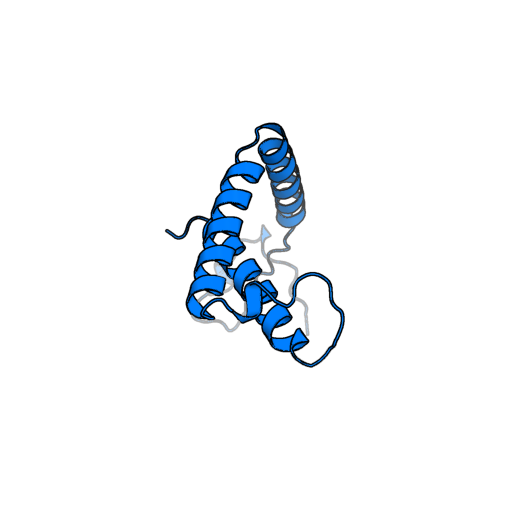00 86.12 69 ARG A C 1
ATOM 549 O O . ARG A 1 69 ? -4.382 6.312 11.387 1.00 86.12 69 ARG A O 1
ATOM 556 N N . ALA A 1 70 ? -3.186 8.188 11.574 1.00 91.31 70 ALA A N 1
ATOM 557 C CA . ALA A 1 70 ? -4.351 9.072 11.627 1.00 91.31 70 ALA A CA 1
ATOM 558 C C . ALA A 1 70 ? -5.271 8.938 10.398 1.00 91.31 70 ALA A C 1
ATOM 560 O O . ALA A 1 70 ? -6.489 8.954 10.544 1.00 91.31 70 ALA A O 1
ATOM 561 N N . VAL A 1 71 ? -4.708 8.789 9.194 1.00 89.62 71 VAL A N 1
ATOM 562 C CA . VAL A 1 71 ? -5.494 8.568 7.967 1.00 89.62 71 VAL A CA 1
ATOM 563 C C . VAL A 1 71 ? -6.143 7.184 7.963 1.00 89.62 71 VAL A C 1
ATOM 565 O O . VAL A 1 71 ? -7.310 7.071 7.601 1.00 89.62 71 VAL A O 1
ATOM 568 N N . VAL A 1 72 ? -5.410 6.141 8.360 1.00 86.19 72 VAL A N 1
ATOM 569 C CA . VAL A 1 72 ? -5.933 4.768 8.439 1.00 86.19 72 VAL A CA 1
ATOM 570 C C . VAL A 1 72 ? -7.036 4.670 9.485 1.00 86.19 72 VAL A C 1
ATOM 572 O O . VAL A 1 72 ? -8.081 4.102 9.190 1.00 86.19 72 VAL A O 1
ATOM 575 N N . ASP A 1 73 ? -6.839 5.264 10.658 1.00 87.62 73 ASP A N 1
ATOM 576 C CA . ASP A 1 73 ? -7.828 5.305 11.730 1.00 87.62 73 ASP A CA 1
ATOM 577 C C . ASP A 1 73 ? -9.063 6.083 11.265 1.00 87.62 73 ASP A C 1
ATOM 579 O O . ASP A 1 73 ? -10.165 5.564 11.344 1.00 87.62 73 ASP A O 1
ATOM 583 N N . ALA A 1 74 ? -8.907 7.267 10.662 1.00 88.44 74 ALA A N 1
ATOM 584 C CA . ALA A 1 74 ? -10.040 8.021 10.116 1.00 88.44 74 ALA A CA 1
ATOM 585 C C . ALA A 1 74 ? -10.802 7.246 9.025 1.00 88.44 74 ALA A C 1
ATOM 587 O O . ALA A 1 74 ? -12.032 7.286 8.975 1.00 88.44 74 ALA A O 1
ATOM 588 N N . ALA A 1 75 ? -10.088 6.524 8.157 1.00 82.88 75 ALA A N 1
ATOM 589 C CA . ALA A 1 75 ? -10.699 5.671 7.145 1.00 82.88 75 ALA A CA 1
ATOM 590 C C . ALA A 1 75 ? -11.424 4.469 7.771 1.00 82.88 75 ALA A C 1
ATOM 592 O O . ALA A 1 75 ? -12.504 4.110 7.304 1.00 82.88 75 ALA A O 1
ATOM 593 N N . LEU A 1 76 ? -10.856 3.871 8.823 1.00 80.44 76 LEU A N 1
ATOM 594 C CA . LEU A 1 76 ? -11.443 2.750 9.549 1.00 80.44 76 LEU A CA 1
ATOM 595 C C . LEU A 1 76 ? -12.687 3.181 10.322 1.00 80.44 76 LEU A C 1
ATOM 597 O O . LEU A 1 76 ? -13.706 2.515 10.212 1.00 80.44 76 LEU A O 1
ATOM 601 N N . GLU A 1 77 ? -12.638 4.305 11.031 1.00 82.44 77 GLU A N 1
ATOM 602 C CA . GLU A 1 77 ? -13.781 4.890 11.738 1.00 82.44 77 GLU A CA 1
ATOM 603 C C . GLU A 1 77 ? -14.908 5.248 10.756 1.00 82.44 77 GLU A C 1
ATOM 605 O O . GLU A 1 77 ? -16.073 4.944 11.006 1.00 82.44 77 GLU A O 1
ATOM 610 N N . ALA A 1 78 ? -14.578 5.784 9.575 1.00 72.56 78 ALA A N 1
ATOM 611 C CA . ALA A 1 78 ? -15.560 5.973 8.505 1.00 72.56 78 ALA A CA 1
ATOM 612 C C . ALA A 1 78 ? -16.127 4.635 7.981 1.00 72.56 78 ALA A C 1
ATOM 614 O O . ALA A 1 78 ? -17.296 4.558 7.606 1.00 72.56 78 ALA A O 1
ATOM 615 N N . HIS A 1 79 ? -15.316 3.572 7.972 1.00 63.72 79 HIS A N 1
ATOM 616 C CA . HIS A 1 79 ? -15.720 2.211 7.606 1.00 63.72 79 HIS A CA 1
ATOM 617 C C . HIS A 1 79 ? -16.435 1.437 8.718 1.00 63.72 79 HIS A C 1
ATOM 619 O O . HIS A 1 79 ? -17.067 0.429 8.413 1.00 63.72 79 HIS A O 1
ATOM 625 N N . GLN A 1 80 ? -16.396 1.861 9.983 1.00 58.56 80 GLN A N 1
ATOM 626 C CA . GLN A 1 80 ? -17.162 1.203 11.051 1.00 58.56 80 GLN A CA 1
ATOM 627 C C . GLN A 1 80 ? -18.672 1.320 10.819 1.00 58.56 80 GLN A C 1
ATOM 629 O O . GLN A 1 80 ? -19.442 0.489 11.291 1.00 58.56 80 GLN A O 1
ATOM 634 N N . HIS A 1 81 ? -19.088 2.290 10.003 1.00 59.62 81 HIS A N 1
ATOM 635 C CA . HIS A 1 81 ? -20.434 2.395 9.450 1.00 59.62 81 HIS A CA 1
ATOM 636 C C . HIS A 1 81 ? -20.636 1.576 8.161 1.00 59.62 81 HIS A C 1
ATOM 638 O O . HIS A 1 81 ? -21.534 1.871 7.369 1.00 59.62 81 HIS A O 1
ATOM 644 N N . CYS A 1 82 ? -19.831 0.536 7.923 1.00 57.31 82 CYS A N 1
ATOM 645 C CA . CYS A 1 82 ? -20.127 -0.439 6.884 1.00 57.31 82 CYS A CA 1
ATOM 646 C C . CYS A 1 82 ? -21.445 -1.117 7.259 1.00 57.31 82 CYS A C 1
ATOM 648 O O . CYS A 1 82 ? -21.529 -1.854 8.243 1.00 57.31 82 CYS A O 1
ATOM 650 N N . SER A 1 83 ? -22.499 -0.803 6.510 1.00 63.88 83 SER A N 1
ATOM 651 C CA . SER A 1 83 ? -23.812 -1.399 6.717 1.00 63.88 83 SER A CA 1
ATOM 652 C C . SER A 1 83 ? -23.688 -2.910 6.534 1.00 63.88 83 SER A C 1
ATOM 654 O O . SER A 1 83 ? -23.538 -3.423 5.427 1.00 63.88 83 SER A O 1
ATOM 656 N N . GLN A 1 84 ? -23.700 -3.638 7.647 1.00 65.25 84 GLN A N 1
ATOM 657 C CA . GLN A 1 84 ? -23.736 -5.091 7.636 1.00 65.25 84 GLN A CA 1
ATOM 658 C C . GLN A 1 84 ? -25.112 -5.519 7.116 1.00 65.25 84 GLN A C 1
ATOM 660 O O . GLN A 1 84 ? -26.111 -5.489 7.834 1.00 65.25 84 GLN A O 1
ATOM 665 N N . LEU A 1 85 ? -25.168 -5.861 5.828 1.00 67.75 85 LEU A N 1
ATOM 666 C CA . LEU A 1 85 ? -26.366 -6.383 5.188 1.00 67.75 85 LEU A CA 1
ATOM 667 C C . LEU A 1 85 ? -26.467 -7.883 5.477 1.00 67.75 85 LEU A C 1
ATOM 669 O O . LEU A 1 85 ? -25.806 -8.700 4.837 1.00 67.75 85 LEU A O 1
ATOM 673 N N . TYR A 1 86 ? -27.311 -8.240 6.440 1.00 69.50 86 TYR A N 1
ATOM 674 C CA . TYR A 1 86 ? -27.662 -9.632 6.694 1.00 69.50 86 TYR A CA 1
ATOM 675 C C . TYR A 1 86 ? -28.768 -10.058 5.726 1.00 69.50 86 TYR A C 1
ATOM 677 O O . TYR A 1 86 ? -29.920 -9.649 5.860 1.00 69.50 86 TYR A O 1
ATOM 685 N N . LEU A 1 87 ? -28.407 -10.872 4.735 1.00 74.19 87 LEU A N 1
ATOM 686 C CA . LEU A 1 87 ? -29.359 -11.539 3.851 1.00 74.19 87 LEU A CA 1
ATOM 687 C C . LEU A 1 87 ? -29.783 -12.850 4.510 1.00 74.19 87 LEU A C 1
ATOM 689 O O . LEU A 1 87 ? -28.956 -13.728 4.742 1.00 74.19 87 LEU A O 1
ATOM 693 N N . TYR A 1 88 ? -31.069 -12.976 4.808 1.00 75.75 88 TYR A N 1
ATOM 694 C CA . TYR A 1 88 ? -31.667 -14.200 5.328 1.00 75.75 88 TYR A CA 1
ATOM 695 C C . TYR A 1 88 ? -32.873 -14.578 4.472 1.00 75.75 88 TYR A C 1
ATOM 697 O O . TYR A 1 88 ? -33.534 -13.719 3.887 1.00 75.75 88 TYR A O 1
ATOM 705 N N . SER A 1 89 ? -33.171 -15.873 4.400 1.00 74.81 89 SER A N 1
ATOM 706 C CA . SER A 1 89 ? -34.344 -16.386 3.697 1.00 74.81 89 SER A CA 1
ATOM 707 C C . SER A 1 89 ? -35.229 -17.169 4.654 1.00 74.81 89 SER A C 1
ATOM 709 O O . SER A 1 89 ? -34.754 -17.977 5.448 1.00 74.81 89 SER A O 1
ATOM 711 N N . THR A 1 90 ? -36.542 -16.974 4.547 1.00 78.31 90 THR A N 1
ATOM 712 C CA . THR A 1 90 ? -37.538 -17.753 5.297 1.00 78.31 90 THR A CA 1
ATOM 713 C C . THR A 1 90 ? -37.619 -19.209 4.836 1.00 78.31 90 THR A C 1
ATOM 715 O O . THR A 1 90 ? -38.173 -20.044 5.545 1.00 78.31 90 THR A O 1
ATOM 718 N N . THR A 1 91 ? -37.057 -19.527 3.666 1.00 81.50 91 THR A N 1
ATOM 719 C CA . THR A 1 91 ? -36.961 -20.893 3.129 1.00 81.50 91 THR A CA 1
ATOM 720 C C . THR A 1 91 ? -35.598 -21.543 3.368 1.00 81.50 91 THR A C 1
ATOM 722 O O . THR A 1 91 ? -35.418 -22.707 3.002 1.00 81.50 91 THR A O 1
ATOM 725 N N . ASP A 1 92 ? -34.651 -20.839 4.000 1.00 77.50 92 ASP A N 1
ATOM 726 C CA . ASP A 1 92 ? -33.356 -21.412 4.366 1.00 77.50 92 ASP A CA 1
ATOM 727 C C . ASP A 1 92 ? -33.534 -22.477 5.463 1.00 77.50 92 ASP A C 1
ATOM 729 O O . ASP A 1 92 ? -34.084 -22.219 6.536 1.00 77.50 92 ASP A O 1
ATOM 733 N N . LYS A 1 93 ? -33.089 -23.704 5.172 1.00 80.19 93 LYS A N 1
ATOM 734 C CA . LYS A 1 93 ? -33.137 -24.845 6.100 1.00 80.19 93 LYS A CA 1
ATOM 735 C C . LYS A 1 93 ? -31.829 -25.042 6.870 1.00 80.19 93 LYS A C 1
ATOM 737 O O . LYS A 1 93 ? -31.813 -25.816 7.822 1.00 80.19 93 LYS A O 1
ATOM 742 N N . VAL A 1 94 ? -30.745 -24.393 6.441 1.00 80.00 94 VAL A N 1
ATOM 743 C CA . VAL A 1 94 ? -29.401 -24.501 7.025 1.00 80.00 94 VAL A CA 1
ATOM 744 C C . VAL A 1 94 ? -29.217 -23.452 8.117 1.00 80.00 94 VAL A C 1
ATOM 746 O O . VAL A 1 94 ? -28.685 -23.771 9.179 1.00 80.00 94 VAL A O 1
ATOM 749 N N . VAL A 1 95 ? -29.717 -22.231 7.898 1.00 74.69 95 VAL A N 1
ATOM 750 C CA . VAL A 1 95 ? -29.756 -21.166 8.913 1.00 74.69 95 VAL A CA 1
ATOM 751 C C . VAL A 1 95 ? -31.194 -20.661 9.064 1.00 74.69 95 VAL A C 1
ATOM 753 O O . VAL A 1 95 ? -31.600 -19.717 8.386 1.00 74.69 95 VAL A O 1
ATOM 756 N N . PRO A 1 96 ? -31.997 -21.291 9.942 1.00 70.94 96 PRO A N 1
ATOM 757 C CA . PRO A 1 96 ? -33.382 -20.897 10.149 1.00 70.94 96 PRO A CA 1
ATOM 758 C C . PRO A 1 96 ? -33.499 -19.444 10.617 1.00 70.94 96 PRO A C 1
ATOM 760 O O . PRO A 1 96 ? -32.883 -19.040 11.605 1.00 70.94 96 PRO A O 1
ATOM 763 N N . TYR A 1 97 ? -34.372 -18.682 9.958 1.00 69.00 97 TYR A N 1
ATOM 764 C CA . TYR A 1 97 ? -34.686 -17.286 10.288 1.00 69.00 97 TYR A CA 1
ATOM 765 C C . TYR A 1 97 ? -35.029 -17.056 11.771 1.00 69.00 97 TYR A C 1
ATOM 767 O O . TYR A 1 97 ? -34.707 -16.012 12.331 1.00 69.00 97 TYR A O 1
ATOM 775 N N . SER A 1 98 ? -35.617 -18.053 12.440 1.00 70.06 98 SER A N 1
ATOM 776 C CA . SER A 1 98 ? -35.971 -18.004 13.864 1.00 70.06 98 SER A CA 1
ATOM 777 C C . SER A 1 98 ? -34.780 -17.854 14.819 1.00 70.06 98 SER A C 1
ATOM 779 O O . SER A 1 98 ? -34.990 -17.596 16.000 1.00 70.06 98 SER A O 1
ATOM 781 N N . ILE A 1 99 ? -33.548 -18.054 14.340 1.00 73.06 99 ILE A N 1
ATOM 782 C CA . ILE A 1 99 ? -32.315 -17.948 15.135 1.00 73.06 99 ILE A CA 1
ATOM 783 C C . ILE A 1 99 ? -31.705 -16.536 15.025 1.00 73.06 99 ILE A C 1
ATOM 785 O O . ILE A 1 99 ? -30.853 -16.164 15.831 1.00 73.06 99 ILE A O 1
ATOM 789 N N . VAL A 1 100 ? -32.154 -15.715 14.066 1.00 68.69 100 VAL A N 1
ATOM 790 C CA . VAL A 1 100 ? -31.645 -14.352 13.867 1.00 68.69 100 VAL A CA 1
ATOM 791 C C . VAL A 1 100 ? -32.212 -13.418 14.953 1.00 68.69 100 VAL A C 1
ATOM 793 O O . VAL A 1 100 ? -33.433 -13.308 15.086 1.00 68.69 100 VAL A O 1
ATOM 796 N N . PRO A 1 101 ? -31.368 -12.722 15.742 1.00 65.25 101 PRO A N 1
ATOM 797 C CA . PRO A 1 101 ? -31.836 -11.817 16.790 1.00 65.25 101 PRO A CA 1
ATOM 798 C C . PRO A 1 101 ? -32.683 -10.661 16.236 1.00 65.25 101 PRO A C 1
ATOM 800 O O . PRO A 1 101 ? -32.290 -9.998 15.279 1.00 65.25 101 PRO A O 1
ATOM 803 N N . LEU A 1 102 ? -33.799 -10.349 16.907 1.00 60.00 102 LEU A N 1
ATOM 804 C CA . LEU A 1 102 ? -34.725 -9.246 16.587 1.00 60.00 102 LEU A CA 1
ATOM 805 C C . LEU A 1 102 ? -34.082 -7.884 16.226 1.00 60.00 102 LEU A C 1
ATOM 807 O O . LEU A 1 102 ? -34.592 -7.241 15.312 1.00 60.00 102 LEU A O 1
ATOM 811 N N . PRO A 1 103 ? -32.985 -7.410 16.856 1.00 63.66 103 PRO A N 1
ATOM 812 C CA . PRO A 1 103 ? -32.345 -6.149 16.453 1.00 63.66 103 PRO A CA 1
ATOM 813 C C . PRO A 1 103 ? -31.665 -6.182 15.070 1.00 63.66 103 PRO A C 1
ATOM 815 O O . PRO A 1 103 ? -31.336 -5.127 14.537 1.00 63.66 103 PRO A O 1
ATOM 818 N N . MET A 1 104 ? -31.467 -7.363 14.475 1.00 58.50 104 MET A N 1
ATOM 819 C CA . MET A 1 104 ? -30.922 -7.551 13.118 1.00 58.50 104 MET A CA 1
ATOM 820 C C . MET A 1 104 ? -32.028 -7.737 12.065 1.00 58.50 104 MET A C 1
ATOM 822 O O . MET A 1 104 ? -31.762 -7.827 10.867 1.00 58.50 104 MET A O 1
ATOM 826 N N . LEU A 1 105 ? -33.281 -7.800 12.514 1.00 59.38 105 LEU A N 1
ATOM 827 C CA . LEU A 1 105 ? -34.463 -8.029 11.701 1.00 59.38 105 LEU A CA 1
ATOM 828 C C . LEU A 1 105 ? -34.940 -6.680 11.135 1.00 59.38 105 LEU A C 1
ATOM 830 O O . LEU A 1 105 ? -35.832 -6.023 11.675 1.00 59.38 105 LEU A O 1
ATOM 834 N N . SER A 1 106 ? -34.329 -6.219 10.043 1.00 60.47 106 SER A N 1
ATOM 835 C CA . SER A 1 106 ? -34.962 -5.171 9.237 1.00 60.47 106 SER A CA 1
ATOM 836 C C . SER A 1 106 ? -36.330 -5.682 8.765 1.00 60.47 106 SER A C 1
ATOM 838 O O . SER A 1 106 ? -36.472 -6.867 8.461 1.00 60.47 106 SER A O 1
ATOM 840 N N . LYS A 1 107 ? -37.363 -4.819 8.772 1.00 54.12 107 LYS A N 1
ATOM 841 C CA . LYS A 1 107 ? -38.727 -5.213 8.371 1.00 54.12 107 LYS A CA 1
ATOM 842 C C . LYS A 1 107 ? -38.654 -5.962 7.035 1.00 54.12 107 LYS A C 1
ATOM 844 O O . LYS A 1 107 ? -38.049 -5.413 6.111 1.00 54.12 107 LYS A O 1
ATOM 849 N N . PRO A 1 108 ? -39.257 -7.158 6.918 1.00 53.28 108 PRO A N 1
ATOM 850 C CA . PRO A 1 108 ? -39.227 -7.902 5.671 1.00 53.28 108 PRO A CA 1
ATOM 851 C C . PRO A 1 108 ? -39.782 -7.002 4.568 1.00 53.28 108 PRO A C 1
ATOM 853 O O . PRO A 1 108 ? -40.906 -6.501 4.677 1.00 53.28 108 PRO A O 1
ATOM 856 N N . GLN A 1 109 ? -38.972 -6.737 3.539 1.00 50.72 109 GLN A N 1
ATOM 857 C CA . GLN A 1 109 ? -39.499 -6.135 2.326 1.00 50.72 109 GLN A CA 1
ATOM 858 C C . GLN A 1 109 ? -40.416 -7.171 1.690 1.00 50.72 109 GLN A C 1
ATOM 860 O O . GLN A 1 109 ? -39.968 -8.206 1.204 1.00 50.72 109 GLN A O 1
ATOM 865 N N . GLN A 1 110 ? -41.712 -6.894 1.783 1.00 44.25 110 GLN A N 1
ATOM 866 C CA 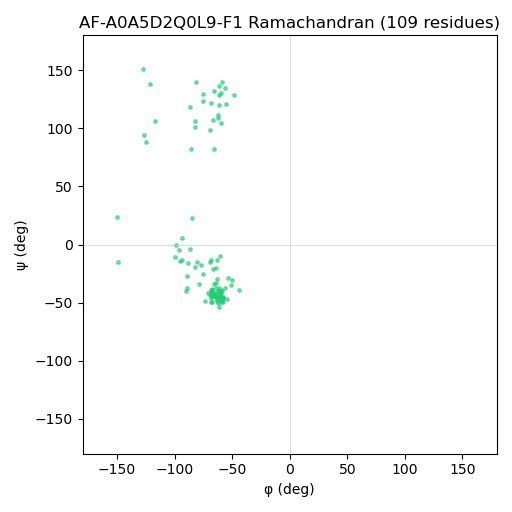. GLN A 1 110 ? -42.745 -7.596 1.041 1.00 44.25 110 GLN A CA 1
ATOM 867 C C . GLN A 1 110 ? -42.459 -7.335 -0.444 1.00 44.25 110 GLN A C 1
ATOM 869 O O . GLN A 1 110 ? -42.528 -6.183 -0.880 1.00 44.25 110 GLN A O 1
ATOM 874 N N . MET A 1 111 ? -42.051 -8.381 -1.163 1.00 38.56 111 MET A N 1
ATOM 875 C CA . MET A 1 111 ? -42.038 -8.412 -2.628 1.00 38.56 111 MET A CA 1
ATOM 876 C C . MET A 1 111 ? -43.453 -8.648 -3.147 1.00 38.56 111 MET A C 1
ATOM 878 O O . MET A 1 111 ? -44.161 -9.479 -2.532 1.00 38.56 111 MET A O 1
#

InterPro domains:
  IPR008547 Protein of unknown function DUF829, TMEM53 [PF05705] (6-98)
  IPR008547 Protein of unknown function DUF829, TMEM53 [PTHR12265] (6-100)

Organism: Gossypium tomentosum (NCBI:txid34277)

Radius of gyration: 25.06 Å; Cα contacts (8 Å, |Δi|>4): 31; chains: 1; bounding box: 66×37×45 Å

Secondary structure (DSSP, 8-state):
---HHHHHHHHHHHHHHHHHHHHTTS---SSHH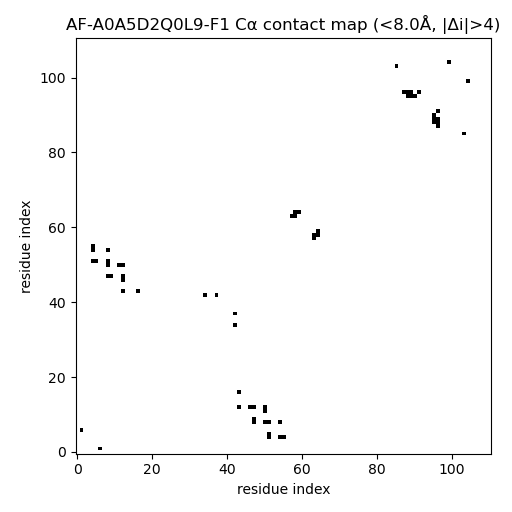HHTTS-HHHHHHHHHHHHHHHHHHHHTSHHHHHHHHHHHHHHHHHHTT--------TT-SSS-GGGS-GGG-PPP---

pLDDT: mean 74.69, std 15.27, range [38.56, 94.19]

Sequence (111 aa):
MAHPLQVWAVGFAVAILKKLNSNNGSKNGWTDSTLQKLEPQMVEVVVLASLEKFFKYVLNMPEMERKFRAVVDAALEAHQHCSQLYLYSTTDKVVPYSIVPLPMLSKPQQM

Mean predicted aligned error: 15.19 Å